Protein AF-A0A6J4SQK2-F1 (afdb_monomer_lite)

Organism: NCBI:txid349277

Radius of gyration: 15.62 Å; chains: 1; bounding box: 32×35×42 Å

Foldseek 3Di:
DVVVVVVVVVVVLVVLQVCLVPPPLPDCVQVVPDDDDVVVNVVSVVSCCPRPVDDSVVSSVLVNQCVVQPCHPRNPPHPVD

Secondary structure (DSSP, 8-state):
-HHHHHHHHHHHHHHHHHHIIIIIIIIIIIS------HHHHHHHHHHIIIII---HHHHHHHHHHHHHHTTSTT-TT-S--

pLDDT: mean 96.01, std 5.43, range [61.53, 98.69]

InterPro domains:
  IPR005804 Fatty acid desaturase domain [PF00487] (6-80)
  IPR015876 Acyl-CoA desaturase [PR00075] (26-46)
  IPR015876 Acyl-CoA desaturase [PR00075] (63-81)
  IPR015876 Acyl-CoA desaturase [PTHR11351] (7-80)

Structure (mmCIF, N/CA/C/O backbone):
data_AF-A0A6J4SQK2-F1
#
_entry.id   AF-A0A6J4SQK2-F1
#
loop_
_atom_site.group_PDB
_atom_site.id
_atom_site.type_symbol
_atom_site.label_atom_id
_atom_site.label_alt_id
_atom_site.label_comp_id
_atom_site.label_asym_id
_atom_site.label_entity_id
_atom_site.label_seq_id
_atom_site.pdbx_PDB_ins_code
_atom_site.Cartn_x
_atom_site.Cartn_y
_a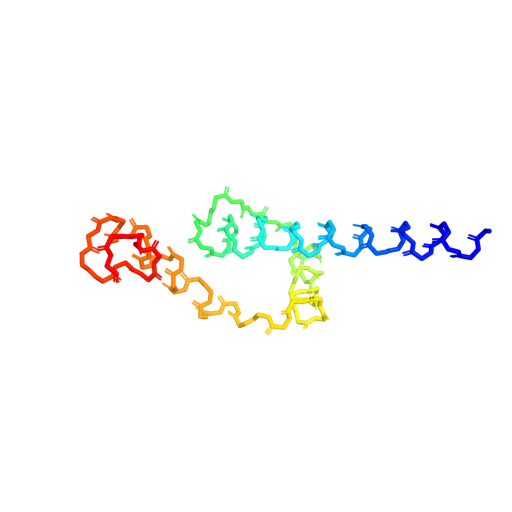tom_site.Cartn_z
_atom_site.occupancy
_atom_site.B_iso_or_equiv
_atom_site.auth_seq_id
_atom_site.auth_comp_id
_atom_site.auth_asym_id
_atom_site.auth_atom_id
_atom_site.pdbx_PDB_model_num
ATOM 1 N N . MET A 1 1 ? 15.085 -9.850 -26.301 1.00 78.19 1 MET A N 1
ATOM 2 C CA . MET A 1 1 ? 15.268 -8.556 -25.604 1.00 78.19 1 MET A CA 1
ATOM 3 C C . MET A 1 1 ? 13.939 -7.957 -25.155 1.00 78.19 1 MET A C 1
ATOM 5 O O . MET A 1 1 ? 13.827 -7.627 -23.986 1.00 78.19 1 MET A O 1
ATOM 9 N N . GLU A 1 2 ? 12.917 -7.889 -26.010 1.00 90.38 2 GLU A N 1
ATOM 10 C CA . GLU A 1 2 ? 11.598 -7.315 -25.666 1.00 90.38 2 GLU A CA 1
ATOM 11 C C . GLU A 1 2 ? 10.903 -8.004 -24.479 1.00 90.38 2 GLU A C 1
ATOM 13 O O . GLU A 1 2 ? 10.484 -7.336 -23.539 1.00 90.38 2 GLU A O 1
ATOM 18 N N . TYR A 1 3 ? 10.877 -9.341 -24.447 1.00 96.00 3 TYR A N 1
ATOM 19 C CA . TYR A 1 3 ? 10.312 -10.091 -23.316 1.00 96.00 3 TYR A CA 1
ATOM 20 C C . TYR A 1 3 ? 11.039 -9.831 -21.992 1.00 96.00 3 TYR A C 1
ATOM 22 O O . TYR A 1 3 ? 10.404 -9.727 -20.948 1.00 96.00 3 TYR A O 1
ATOM 30 N N . LEU A 1 4 ? 12.366 -9.680 -22.031 1.00 97.25 4 LEU A N 1
ATOM 31 C CA . LEU A 1 4 ? 13.155 -9.361 -20.841 1.00 97.25 4 LEU A CA 1
ATOM 32 C C . LEU A 1 4 ? 12.784 -7.974 -20.303 1.00 97.25 4 LEU A C 1
ATOM 34 O O . LEU A 1 4 ? 12.590 -7.815 -19.101 1.00 97.25 4 LEU A O 1
ATOM 38 N N . VAL A 1 5 ? 12.629 -6.988 -21.192 1.00 97.75 5 VAL A N 1
ATOM 39 C CA . VAL A 1 5 ? 12.177 -5.641 -20.818 1.00 97.75 5 VAL A CA 1
ATOM 40 C C . VAL A 1 5 ? 10.774 -5.690 -20.214 1.00 97.75 5 VAL A C 1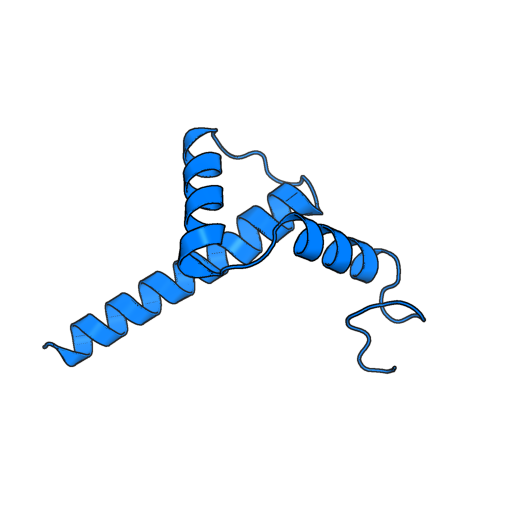
ATOM 42 O O . VAL A 1 5 ? 10.561 -5.112 -19.152 1.00 97.75 5 VAL A O 1
ATOM 45 N N . ALA A 1 6 ? 9.838 -6.421 -20.827 1.00 97.81 6 ALA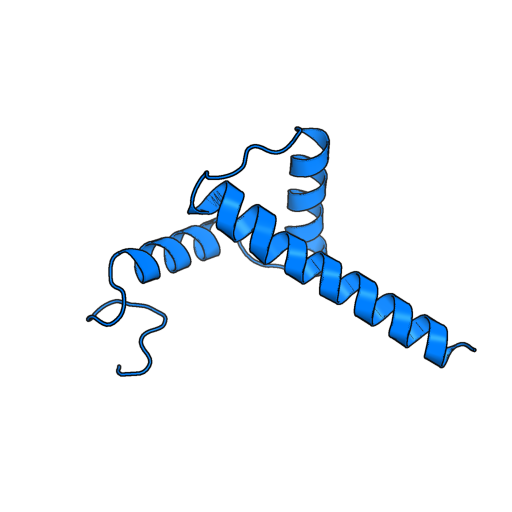 A N 1
ATOM 46 C CA . ALA A 1 6 ? 8.478 -6.561 -20.307 1.00 97.81 6 ALA A CA 1
ATOM 47 C C . ALA A 1 6 ? 8.454 -7.171 -18.895 1.00 97.81 6 ALA A C 1
ATOM 49 O O . ALA A 1 6 ? 7.763 -6.656 -18.015 1.00 97.81 6 ALA A O 1
ATOM 50 N N . VAL A 1 7 ? 9.253 -8.216 -18.650 1.00 98.19 7 VAL A N 1
ATOM 51 C CA . VAL A 1 7 ? 9.380 -8.834 -17.321 1.00 98.19 7 VAL A CA 1
ATOM 52 C C . VAL A 1 7 ? 9.939 -7.841 -16.305 1.00 98.19 7 VAL A C 1
ATOM 54 O O . VAL A 1 7 ? 9.373 -7.693 -15.225 1.00 98.19 7 VAL A O 1
ATOM 57 N N . ILE A 1 8 ? 11.007 -7.116 -16.646 1.00 98.44 8 ILE A N 1
ATOM 58 C CA . ILE A 1 8 ? 11.612 -6.127 -15.742 1.00 98.44 8 ILE A CA 1
ATOM 59 C C . ILE A 1 8 ? 10.614 -5.015 -15.402 1.00 98.44 8 ILE A C 1
ATOM 61 O O . ILE A 1 8 ? 10.473 -4.654 -14.233 1.00 98.44 8 ILE A O 1
ATOM 65 N N . VAL A 1 9 ? 9.893 -4.496 -16.398 1.00 97.94 9 VAL A N 1
ATOM 66 C CA . VAL A 1 9 ? 8.868 -3.465 -16.190 1.00 97.94 9 VAL A CA 1
ATOM 67 C C . VAL A 1 9 ? 7.740 -3.995 -15.305 1.00 97.94 9 VAL A C 1
ATOM 69 O O . VAL A 1 9 ? 7.359 -3.328 -14.344 1.00 97.94 9 VAL A O 1
ATOM 72 N N . GLY A 1 10 ? 7.247 -5.207 -15.570 1.00 97.81 10 GLY A N 1
ATOM 73 C CA . GLY A 1 10 ? 6.211 -5.839 -14.754 1.00 97.81 10 GLY A CA 1
ATOM 74 C C . GLY A 1 10 ? 6.636 -6.007 -13.293 1.00 97.81 10 GLY A C 1
ATOM 75 O O . GLY A 1 10 ? 5.879 -5.656 -12.384 1.00 97.81 10 GLY A O 1
ATOM 76 N N . LEU A 1 11 ? 7.867 -6.465 -13.053 1.00 98.31 11 LEU A N 1
ATOM 77 C CA . LEU A 1 11 ? 8.425 -6.600 -11.704 1.00 98.31 11 LEU A CA 1
ATOM 78 C C . LEU A 1 11 ? 8.569 -5.242 -11.007 1.00 98.31 11 LEU A C 1
ATOM 80 O O . LEU A 1 11 ? 8.185 -5.107 -9.846 1.00 98.31 11 LEU A O 1
ATOM 84 N N . ALA A 1 12 ? 9.064 -4.223 -11.713 1.00 98.19 12 ALA A N 1
ATOM 85 C CA . ALA A 1 12 ? 9.223 -2.882 -11.159 1.00 98.19 12 ALA A CA 1
ATOM 86 C C . ALA A 1 12 ? 7.873 -2.266 -10.750 1.00 98.19 12 ALA A C 1
ATOM 88 O O . ALA A 1 12 ? 7.746 -1.736 -9.644 1.00 98.19 12 ALA A O 1
ATOM 89 N N . LEU A 1 13 ? 6.849 -2.383 -11.602 1.00 97.75 13 LEU A N 1
ATOM 90 C CA . LEU A 1 13 ? 5.499 -1.897 -11.303 1.00 97.75 13 LEU A CA 1
ATOM 91 C C . LEU A 1 13 ? 4.861 -2.665 -10.137 1.00 97.75 13 LEU A C 1
ATOM 93 O O . LEU A 1 13 ? 4.286 -2.048 -9.239 1.00 97.75 13 LEU A O 1
ATOM 97 N N . SER A 1 14 ? 5.021 -3.991 -10.101 1.00 97.38 14 SER A N 1
ATOM 98 C CA . SER A 1 14 ? 4.506 -4.837 -9.012 1.00 97.38 14 SER A CA 1
ATOM 99 C C . SER A 1 14 ? 5.150 -4.487 -7.670 1.00 97.38 14 SER A C 1
ATOM 101 O O . SER A 1 14 ? 4.469 -4.370 -6.645 1.00 97.38 14 SER A O 1
ATOM 103 N N . GLN A 1 15 ? 6.464 -4.254 -7.673 1.00 98.25 15 GLN A N 1
ATOM 104 C CA . GLN A 1 15 ? 7.186 -3.845 -6.475 1.00 98.25 15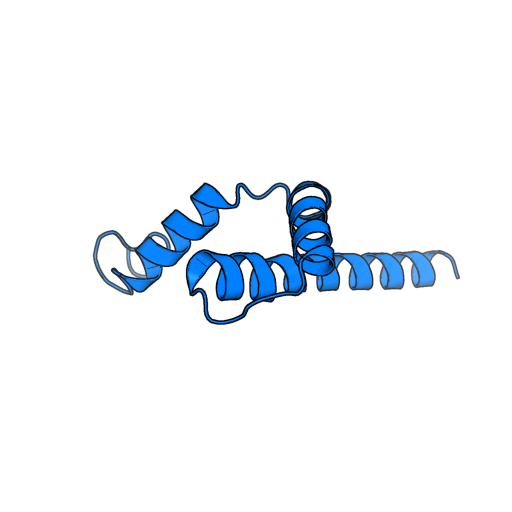 GLN A CA 1
ATOM 105 C C . GLN A 1 15 ? 6.744 -2.456 -6.009 1.00 98.25 15 GLN A C 1
ATOM 107 O O . GLN A 1 15 ? 6.566 -2.231 -4.812 1.00 98.25 15 GLN A O 1
ATOM 112 N N . LEU A 1 16 ? 6.510 -1.531 -6.941 1.00 98.06 16 LEU A N 1
ATOM 113 C CA . LEU A 1 16 ? 6.015 -0.200 -6.616 1.00 98.06 16 LEU A CA 1
ATOM 114 C C . LEU A 1 16 ? 4.606 -0.242 -6.000 1.00 98.06 16 LEU A C 1
ATOM 116 O O . LEU A 1 16 ? 4.374 0.398 -4.973 1.00 98.06 16 LEU A O 1
ATOM 120 N N . ALA A 1 17 ? 3.691 -1.041 -6.557 1.00 98.06 17 ALA A N 1
ATOM 121 C CA . ALA A 1 17 ? 2.356 -1.260 -5.990 1.00 98.06 17 ALA A CA 1
ATOM 122 C C . ALA A 1 17 ? 2.418 -1.886 -4.581 1.00 98.06 17 ALA A C 1
ATOM 124 O O . ALA A 1 17 ? 1.704 -1.463 -3.662 1.00 98.06 17 ALA A O 1
ATOM 125 N N . THR A 1 18 ? 3.334 -2.836 -4.376 1.00 98.12 18 THR A N 1
ATOM 126 C CA . THR A 1 18 ? 3.601 -3.435 -3.059 1.00 98.12 18 THR A CA 1
ATOM 127 C C . THR A 1 18 ? 4.101 -2.392 -2.060 1.00 98.12 18 THR A C 1
ATOM 129 O O . THR A 1 18 ? 3.628 -2.340 -0.922 1.00 98.12 18 THR A O 1
ATOM 132 N N . LEU A 1 19 ? 5.025 -1.518 -2.467 1.00 98.12 19 LEU A N 1
ATOM 133 C CA . LEU A 1 19 ? 5.538 -0.444 -1.612 1.00 98.12 19 LEU A CA 1
ATOM 134 C C . LEU A 1 19 ? 4.446 0.565 -1.244 1.00 98.12 19 LEU A C 1
ATOM 136 O O . LEU A 1 19 ? 4.366 0.972 -0.086 1.00 98.12 19 LEU A O 1
ATOM 140 N N . ILE A 1 20 ? 3.567 0.922 -2.180 1.00 98.44 20 ILE A N 1
ATOM 141 C CA . ILE A 1 20 ? 2.411 1.784 -1.898 1.00 98.44 20 ILE A CA 1
ATOM 142 C C . ILE A 1 20 ? 1.515 1.148 -0.829 1.00 98.44 20 ILE A C 1
ATOM 144 O O . ILE A 1 20 ? 1.174 1.795 0.163 1.00 98.44 20 ILE A O 1
ATOM 148 N N . THR A 1 21 ? 1.183 -0.133 -0.975 1.00 98.31 21 THR A N 1
ATOM 149 C CA . THR A 1 21 ? 0.303 -0.824 -0.023 1.00 98.31 21 THR A CA 1
ATOM 150 C C . THR A 1 21 ? 0.956 -0.951 1.356 1.00 98.31 21 THR A C 1
ATOM 152 O O . THR A 1 21 ? 0.366 -0.590 2.373 1.00 98.31 21 THR A O 1
ATOM 155 N N . THR A 1 22 ? 2.211 -1.397 1.408 1.00 98.31 22 THR A N 1
ATOM 156 C CA . THR A 1 22 ? 2.906 -1.706 2.670 1.00 98.31 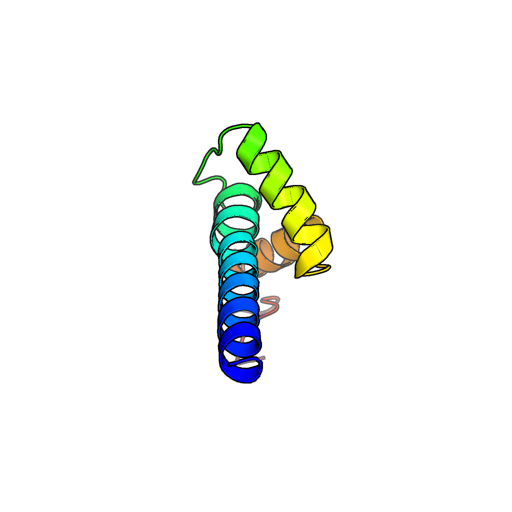22 THR A CA 1
ATOM 157 C C . THR A 1 22 ? 3.443 -0.476 3.403 1.00 98.31 22 THR A C 1
ATOM 159 O O . THR A 1 22 ? 3.408 -0.429 4.633 1.00 98.31 22 THR A O 1
ATOM 162 N N . VAL A 1 23 ? 3.948 0.533 2.692 1.00 98.25 23 VAL A N 1
ATOM 163 C CA . VAL A 1 23 ? 4.499 1.746 3.311 1.00 98.25 23 VAL A CA 1
ATOM 164 C C . VAL A 1 23 ? 3.406 2.785 3.487 1.00 98.25 23 VAL A C 1
ATOM 166 O O . VAL A 1 23 ? 3.225 3.298 4.589 1.00 98.25 23 VAL A O 1
ATOM 169 N N . TYR A 1 24 ? 2.662 3.103 2.429 1.00 98.44 24 TYR A N 1
ATOM 170 C CA . TYR A 1 24 ? 1.732 4.225 2.470 1.00 98.44 24 TYR A CA 1
ATOM 171 C C . TYR A 1 24 ? 0.376 3.851 3.081 1.00 98.44 24 TYR A C 1
ATOM 173 O O . TYR A 1 24 ? 0.008 4.408 4.116 1.00 98.44 24 TYR A O 1
ATOM 181 N N . LEU A 1 25 ? -0.354 2.892 2.504 1.00 98.62 25 LEU A N 1
ATOM 182 C CA . LEU A 1 25 ? -1.690 2.529 3.006 1.00 98.62 25 LEU A CA 1
ATOM 183 C C . LEU A 1 25 ? -1.625 1.913 4.413 1.00 98.62 25 LEU A C 1
ATOM 185 O O . LEU A 1 25 ? -2.344 2.330 5.327 1.00 98.62 25 LEU A O 1
ATOM 189 N N . HIS A 1 26 ? -0.702 0.976 4.612 1.00 98.69 26 HIS A N 1
ATOM 190 C CA . HIS A 1 26 ? -0.543 0.266 5.874 1.00 98.69 26 HIS A CA 1
ATOM 191 C C . HIS A 1 26 ? 0.153 1.126 6.946 1.00 98.69 26 HIS A C 1
ATOM 193 O O . HIS A 1 26 ? -0.471 1.542 7.925 1.00 98.69 26 HIS A O 1
ATOM 199 N N . ARG A 1 27 ? 1.441 1.451 6.781 1.00 98.69 27 ARG A N 1
ATOM 200 C CA . ARG A 1 27 ? 2.225 2.085 7.860 1.00 98.69 27 ARG A CA 1
ATOM 201 C C . ARG A 1 27 ? 1.909 3.567 8.064 1.00 98.69 27 ARG A C 1
ATOM 203 O O . ARG A 1 27 ? 1.775 4.002 9.206 1.00 98.69 27 ARG A O 1
ATOM 210 N N . VAL A 1 28 ? 1.761 4.347 6.991 1.00 98.56 28 VAL A N 1
ATOM 211 C CA . VAL A 1 28 ? 1.494 5.794 7.102 1.00 98.56 28 VAL A CA 1
ATOM 212 C C . VAL A 1 28 ? 0.027 6.064 7.433 1.00 98.56 28 VAL A C 1
ATOM 214 O O . VAL A 1 28 ? -0.258 6.728 8.429 1.00 98.56 28 VAL A O 1
ATOM 217 N N . LEU A 1 29 ? -0.919 5.571 6.628 1.00 98.44 29 LEU A N 1
ATOM 218 C CA . LEU A 1 29 ? -2.330 5.929 6.806 1.00 98.44 29 LEU A CA 1
ATOM 219 C C . LEU A 1 29 ? -3.015 5.137 7.920 1.00 98.44 29 LEU A C 1
ATOM 221 O O . LEU A 1 29 ? -3.754 5.734 8.711 1.00 98.44 29 LEU A O 1
ATOM 225 N N . SER A 1 30 ? -2.779 3.825 8.005 1.00 98.62 30 SER A N 1
ATOM 226 C CA . SER A 1 30 ? -3.488 2.980 8.974 1.00 98.62 30 SER A CA 1
ATOM 227 C C . SER A 1 30 ? -2.886 3.081 10.366 1.00 98.62 30 SER A C 1
ATOM 229 O O . SER A 1 30 ? -3.612 3.464 11.289 1.00 98.62 30 SER A O 1
ATOM 231 N N . HIS A 1 31 ? -1.578 2.845 10.495 1.00 98.44 31 HIS A N 1
ATOM 232 C CA . HIS A 1 31 ? -0.888 2.823 11.792 1.00 98.44 31 HIS A CA 1
ATOM 233 C C . HIS A 1 31 ? -0.233 4.139 12.203 1.00 98.44 31 HIS A C 1
ATOM 235 O O . HIS A 1 31 ? 0.113 4.291 13.370 1.00 98.44 31 HIS A O 1
ATOM 241 N N . ARG A 1 32 ? -0.057 5.093 11.278 1.00 97.44 32 ARG A N 1
ATOM 242 C CA . ARG A 1 32 ? 0.642 6.365 11.540 1.00 97.44 32 ARG A CA 1
ATOM 243 C C . ARG A 1 32 ? 2.050 6.178 12.129 1.00 97.44 32 ARG A C 1
ATOM 245 O O . ARG A 1 32 ? 2.520 7.027 12.879 1.00 97.44 32 ARG A O 1
ATOM 252 N N . SER A 1 33 ? 2.732 5.086 11.781 1.00 97.94 33 SER A N 1
ATOM 253 C CA . SER A 1 33 ? 4.055 4.733 12.319 1.00 97.94 33 SER A CA 1
ATOM 254 C C . SER A 1 33 ? 5.219 5.371 11.555 1.00 97.94 33 SER A C 1
ATOM 256 O O . SER A 1 33 ? 6.344 5.396 12.045 1.00 97.94 33 SER A O 1
ATOM 258 N N . ILE A 1 34 ? 4.960 5.902 10.357 1.00 97.75 34 ILE A N 1
ATOM 259 C CA . ILE A 1 34 ? 5.948 6.565 9.501 1.00 97.75 34 ILE A CA 1
ATOM 260 C C . ILE A 1 34 ? 5.395 7.922 9.059 1.00 97.75 34 ILE A C 1
ATOM 262 O O . ILE A 1 34 ? 4.235 8.027 8.656 1.00 97.75 34 ILE A O 1
ATOM 266 N N . ARG A 1 35 ? 6.244 8.955 9.064 1.00 97.75 35 ARG A N 1
ATOM 267 C CA . ARG A 1 35 ? 5.965 10.250 8.430 1.00 97.75 35 ARG A CA 1
ATOM 268 C C . ARG A 1 35 ? 6.836 10.407 7.188 1.00 97.75 35 ARG A C 1
ATOM 270 O O . ARG A 1 35 ? 8.056 10.457 7.291 1.00 97.75 35 ARG A O 1
ATOM 277 N N . LEU A 1 36 ? 6.209 10.496 6.019 1.00 97.56 36 LEU A N 1
ATOM 278 C CA . LEU A 1 36 ? 6.912 10.694 4.751 1.00 97.56 36 LEU A CA 1
ATOM 279 C C . LEU A 1 36 ? 7.112 12.182 4.448 1.00 97.56 36 LEU A C 1
ATOM 281 O O . LEU A 1 36 ? 6.313 13.033 4.852 1.00 97.56 36 LEU A O 1
ATOM 285 N N . HIS A 1 37 ? 8.156 12.485 3.676 1.00 98.38 37 HIS A N 1
ATOM 286 C CA . HIS A 1 37 ? 8.337 13.805 3.079 1.00 98.38 37 HIS A CA 1
ATOM 287 C C . HIS A 1 37 ? 7.136 14.148 2.169 1.00 98.38 37 HIS A C 1
ATOM 289 O O . HIS A 1 37 ? 6.668 13.263 1.447 1.00 98.38 37 HIS A O 1
ATOM 295 N N . PRO A 1 38 ? 6.642 15.404 2.129 1.00 98.19 38 PRO A N 1
ATOM 296 C CA . PRO A 1 38 ? 5.444 15.768 1.362 1.00 98.19 38 PRO A CA 1
ATOM 297 C C . PRO A 1 38 ? 5.474 15.363 -0.118 1.00 98.19 38 PRO A C 1
ATOM 299 O O . PRO A 1 38 ? 4.473 14.871 -0.635 1.00 98.19 38 PRO A O 1
ATOM 302 N N . ALA A 1 39 ? 6.627 15.498 -0.782 1.00 98.31 39 ALA A N 1
ATOM 303 C CA . ALA A 1 39 ? 6.791 15.071 -2.174 1.00 98.31 39 ALA A CA 1
ATOM 304 C C . ALA A 1 39 ? 6.556 13.559 -2.349 1.00 98.31 39 ALA A C 1
ATOM 306 O O . ALA A 1 39 ? 5.847 13.134 -3.259 1.00 98.31 39 ALA A O 1
ATOM 307 N N . LEU A 1 40 ? 7.081 12.750 -1.424 1.00 98.06 40 LEU A N 1
ATOM 308 C CA . LEU A 1 40 ? 6.891 11.304 -1.441 1.00 98.06 40 LEU A CA 1
ATOM 309 C C . LEU A 1 40 ? 5.443 10.931 -1.105 1.00 98.06 40 LEU A C 1
ATOM 311 O O . LEU A 1 40 ? 4.885 10.032 -1.723 1.00 98.06 40 LEU A O 1
ATOM 315 N N . THR A 1 41 ? 4.793 11.660 -0.195 1.00 98.00 41 THR A N 1
ATOM 316 C CA . THR A 1 41 ? 3.356 11.499 0.070 1.00 98.00 41 THR A CA 1
ATOM 317 C C . THR A 1 41 ? 2.525 11.744 -1.190 1.00 98.00 41 THR A C 1
ATOM 319 O O . THR A 1 41 ? 1.609 10.975 -1.470 1.00 98.00 41 THR A O 1
ATOM 322 N N . MET A 1 42 ? 2.838 12.782 -1.973 1.00 98.06 42 MET A N 1
ATOM 323 C CA . MET A 1 42 ? 2.128 13.052 -3.227 1.00 98.06 42 MET A CA 1
ATOM 324 C C . MET A 1 42 ? 2.341 11.932 -4.251 1.00 98.06 42 MET A C 1
ATOM 326 O O . MET A 1 42 ? 1.373 11.449 -4.836 1.00 98.06 42 MET A O 1
ATOM 330 N N . PHE A 1 43 ? 3.585 11.470 -4.404 1.00 98.25 43 PHE A N 1
ATOM 331 C CA . PHE A 1 43 ? 3.910 10.337 -5.268 1.00 98.25 43 PHE A CA 1
ATOM 332 C C . PHE A 1 43 ? 3.133 9.074 -4.873 1.00 98.25 43 PHE A C 1
ATOM 334 O O . PHE A 1 43 ? 2.523 8.439 -5.729 1.00 98.25 43 PHE A O 1
ATOM 341 N N . MET A 1 44 ? 3.068 8.747 -3.579 1.00 98.12 44 MET A N 1
ATOM 342 C CA . MET A 1 44 ? 2.318 7.585 -3.091 1.00 98.12 44 MET A CA 1
ATOM 343 C C . MET A 1 44 ? 0.809 7.717 -3.334 1.00 98.12 44 MET A C 1
ATOM 345 O O . MET A 1 44 ? 0.165 6.737 -3.704 1.00 98.12 44 MET A O 1
ATOM 349 N N . ARG A 1 45 ? 0.233 8.920 -3.183 1.00 97.31 45 ARG A N 1
ATOM 350 C CA . ARG A 1 45 ? -1.189 9.179 -3.489 1.00 97.31 45 ARG A CA 1
ATOM 351 C C . ARG A 1 45 ? -1.497 8.951 -4.963 1.00 97.31 45 ARG A C 1
ATOM 353 O O . ARG A 1 45 ? -2.441 8.233 -5.281 1.00 97.31 45 ARG A O 1
ATOM 360 N N . PHE A 1 46 ? -0.687 9.533 -5.843 1.00 97.50 46 PHE A N 1
ATOM 361 C CA . PHE A 1 46 ? -0.827 9.355 -7.285 1.00 97.50 46 PHE A CA 1
ATOM 362 C C . PHE A 1 46 ? -0.632 7.888 -7.690 1.00 97.50 46 PHE A C 1
ATOM 364 O O . PHE A 1 46 ? -1.452 7.331 -8.415 1.00 97.50 46 PHE A O 1
ATOM 371 N N . GLY A 1 47 ? 0.403 7.238 -7.155 1.00 97.81 47 GLY A N 1
ATOM 372 C CA . GLY A 1 47 ? 0.674 5.825 -7.394 1.00 97.81 47 GLY A CA 1
ATOM 373 C C . GLY A 1 47 ? -0.459 4.917 -6.917 1.00 97.81 47 GLY A C 1
ATOM 374 O O . GLY A 1 47 ? -0.807 3.976 -7.619 1.00 97.81 47 GLY A O 1
ATOM 375 N N . THR A 1 48 ? -1.088 5.213 -5.773 1.00 98.19 48 THR A N 1
ATOM 376 C CA . THR A 1 48 ? -2.255 4.451 -5.289 1.00 98.19 48 THR A CA 1
ATOM 377 C C . THR A 1 48 ? -3.384 4.486 -6.319 1.00 98.19 48 THR A C 1
ATOM 379 O O . THR A 1 48 ? -3.919 3.437 -6.676 1.00 98.19 48 THR A O 1
ATOM 382 N N . TRP A 1 49 ? -3.698 5.673 -6.847 1.00 95.75 49 TRP A N 1
ATOM 383 C CA . TRP A 1 49 ? -4.724 5.839 -7.876 1.00 95.75 49 TRP A CA 1
ATOM 384 C C . TRP A 1 49 ? -4.376 5.086 -9.168 1.00 95.75 49 TRP A C 1
ATOM 386 O O . TRP A 1 49 ? -5.185 4.288 -9.639 1.00 95.75 49 TRP A O 1
ATOM 396 N N . MET A 1 50 ? -3.162 5.282 -9.691 1.00 96.44 50 MET A N 1
ATOM 397 C CA . MET A 1 50 ? -2.748 4.742 -10.991 1.00 96.44 50 MET A CA 1
ATOM 398 C C . MET A 1 50 ? -2.463 3.238 -10.998 1.00 96.44 50 MET A C 1
ATOM 400 O O . MET A 1 50 ? -2.747 2.579 -11.992 1.00 96.44 50 MET A O 1
ATOM 404 N N . LEU A 1 51 ? -1.850 2.698 -9.940 1.00 96.38 51 LEU A N 1
ATOM 405 C CA . LEU A 1 51 ? -1.298 1.335 -9.949 1.00 96.38 51 LEU A CA 1
ATOM 406 C C . LEU A 1 51 ? -2.160 0.317 -9.210 1.00 96.38 51 LEU A C 1
ATOM 408 O O . LEU A 1 51 ? -2.014 -0.876 -9.446 1.00 96.38 51 LEU A O 1
ATOM 412 N N . THR A 1 52 ? -3.011 0.769 -8.287 1.00 94.56 52 THR A N 1
ATOM 413 C CA . THR A 1 52 ? -3.788 -0.143 -7.431 1.00 94.56 52 THR A CA 1
ATOM 414 C C . THR A 1 52 ? -5.292 0.045 -7.566 1.00 94.56 52 THR A C 1
ATOM 416 O O . THR A 1 52 ? -6.041 -0.888 -7.302 1.00 94.56 52 THR A O 1
ATOM 419 N N . SER A 1 53 ? -5.740 1.255 -7.923 1.00 93.62 53 SER A N 1
ATOM 420 C CA . SER A 1 53 ? -7.155 1.656 -7.910 1.00 93.62 53 SER A CA 1
ATOM 421 C C . SER A 1 53 ? -7.865 1.438 -6.559 1.00 93.62 53 SER A C 1
ATOM 423 O O . SER A 1 53 ? -9.090 1.476 -6.486 1.00 93.62 53 SER A O 1
ATOM 425 N N . ILE A 1 54 ? -7.107 1.251 -5.472 1.00 96.81 54 ILE A N 1
ATOM 426 C CA . ILE A 1 54 ? -7.631 1.043 -4.120 1.00 96.81 54 ILE A CA 1
ATOM 427 C C . ILE A 1 54 ? -8.164 2.366 -3.562 1.00 96.81 54 ILE A C 1
ATOM 429 O O . ILE A 1 54 ? -7.478 3.389 -3.605 1.00 96.81 54 ILE A O 1
ATOM 433 N N . SER A 1 55 ? -9.353 2.329 -2.952 1.00 97.88 55 SER A N 1
ATOM 434 C CA . SER A 1 55 ? -9.879 3.411 -2.109 1.00 97.88 55 SER A CA 1
ATOM 435 C C . SER A 1 55 ? -9.094 3.465 -0.790 1.00 97.88 55 SER A C 1
ATOM 437 O O . SER A 1 55 ? -9.250 2.569 0.047 1.00 97.88 55 SER A O 1
ATOM 439 N N . PRO A 1 56 ? -8.262 4.500 -0.531 1.00 98.12 56 PRO A N 1
ATOM 440 C CA . PRO A 1 56 ? -7.430 4.525 0.675 1.00 98.12 56 PRO A CA 1
ATOM 441 C C . PRO A 1 56 ? -8.262 4.549 1.958 1.00 98.12 56 PRO A C 1
ATOM 443 O O . PRO A 1 56 ? -7.862 3.992 2.975 1.00 98.12 56 PRO A O 1
ATOM 446 N N . ARG A 1 57 ? -9.435 5.193 1.915 1.00 98.12 57 ARG A N 1
ATOM 447 C CA . ARG A 1 57 ? -10.332 5.310 3.068 1.00 98.12 57 ARG A CA 1
ATOM 448 C C . ARG A 1 57 ? -10.903 3.954 3.474 1.00 98.12 57 ARG A C 1
ATOM 450 O O . ARG A 1 57 ? -10.901 3.638 4.659 1.00 98.12 57 ARG A O 1
ATOM 457 N N . GLU A 1 58 ? -11.388 3.182 2.506 1.00 98.19 58 GLU A N 1
ATOM 458 C CA . GLU A 1 58 ? -11.943 1.848 2.758 1.00 98.19 58 GLU A CA 1
ATOM 459 C C . GLU A 1 58 ? -10.857 0.884 3.209 1.00 98.19 58 GLU A C 1
ATOM 461 O O . GLU A 1 58 ? -11.037 0.220 4.225 1.00 98.19 58 GLU A O 1
ATOM 466 N N . TRP A 1 59 ? -9.702 0.889 2.536 1.00 98.31 59 TRP A N 1
ATOM 467 C CA . TRP A 1 59 ? -8.573 0.040 2.913 1.00 98.31 59 TRP A CA 1
ATOM 468 C C . TRP A 1 59 ? -8.158 0.278 4.368 1.00 98.31 59 TRP A C 1
ATOM 470 O O . TRP A 1 59 ? -8.071 -0.659 5.152 1.00 98.31 59 TRP A O 1
ATOM 480 N N . VAL A 1 60 ? -7.989 1.544 4.768 1.00 98.62 60 VAL A N 1
ATOM 481 C CA . VAL A 1 60 ? -7.633 1.907 6.150 1.00 98.62 60 VAL A CA 1
ATOM 482 C C . VAL A 1 60 ? -8.723 1.500 7.144 1.00 98.62 60 VAL A C 1
ATOM 484 O O . VAL A 1 60 ? -8.405 1.070 8.252 1.00 98.62 60 VAL A O 1
ATOM 487 N N . ALA A 1 61 ? -10.002 1.649 6.786 1.00 98.31 61 ALA A N 1
ATOM 488 C CA . ALA A 1 61 ? -11.112 1.273 7.657 1.00 98.31 61 ALA A CA 1
ATOM 489 C C . ALA A 1 61 ? -11.169 -0.246 7.880 1.00 98.31 61 ALA A C 1
ATOM 491 O O . ALA A 1 61 ? -11.241 -0.684 9.027 1.00 98.31 61 ALA A O 1
ATOM 492 N N . VAL A 1 62 ? -11.079 -1.033 6.803 1.00 98.06 62 VAL A N 1
ATOM 493 C CA . VAL A 1 62 ? -11.056 -2.504 6.841 1.00 98.06 62 VAL A CA 1
ATOM 494 C C . VAL A 1 62 ? -9.836 -2.997 7.611 1.00 98.06 62 VAL A C 1
ATOM 496 O O . VAL A 1 62 ? -9.986 -3.778 8.545 1.00 98.06 62 VAL A O 1
ATOM 499 N N . HIS A 1 63 ? -8.650 -2.464 7.309 1.00 98.31 63 HIS A N 1
ATOM 500 C CA . HIS A 1 63 ? -7.405 -2.841 7.982 1.00 98.31 63 HIS A CA 1
ATOM 501 C C . HIS A 1 63 ? -7.456 -2.567 9.490 1.00 98.31 63 HIS A C 1
ATOM 503 O O . HIS A 1 63 ? -7.073 -3.403 10.305 1.00 98.31 63 HIS A O 1
ATOM 509 N N . ARG A 1 64 ? -7.988 -1.407 9.895 1.00 98.19 64 ARG A N 1
ATOM 510 C CA . ARG A 1 64 ? -8.188 -1.092 11.319 1.00 98.19 64 ARG A CA 1
ATOM 511 C C . ARG A 1 64 ? -9.251 -1.970 11.972 1.00 98.19 64 ARG A C 1
ATOM 513 O O . ARG A 1 64 ? -9.097 -2.302 13.143 1.00 98.19 64 ARG A O 1
ATOM 520 N N . LYS A 1 65 ? -10.310 -2.340 11.245 1.00 97.69 65 LYS A N 1
ATOM 521 C CA . LYS A 1 65 ? -11.326 -3.274 11.744 1.00 97.69 65 LYS A CA 1
ATOM 522 C C . LYS A 1 65 ? -10.705 -4.645 12.005 1.00 97.69 65 LYS A C 1
ATOM 524 O O . LYS A 1 65 ? -10.874 -5.148 13.106 1.00 97.69 65 LYS A O 1
ATOM 529 N N . HIS A 1 66 ? -9.931 -5.174 11.058 1.00 97.19 66 HIS A N 1
ATOM 530 C CA . HIS A 1 66 ? -9.174 -6.416 11.233 1.00 97.19 66 HIS A CA 1
ATOM 531 C C . HIS A 1 66 ? -8.297 -6.369 12.490 1.00 97.19 66 HIS A C 1
ATOM 533 O O . HIS A 1 66 ? -8.445 -7.204 13.368 1.00 97.19 66 HIS A O 1
ATOM 539 N N . HIS A 1 67 ? -7.484 -5.324 12.674 1.00 96.75 67 HIS A N 1
ATOM 540 C CA . HIS A 1 67 ? -6.660 -5.213 13.886 1.00 96.75 67 HIS A CA 1
ATOM 541 C C . HIS A 1 67 ? -7.452 -5.118 15.200 1.00 96.75 67 HIS A C 1
ATOM 543 O O . HIS A 1 67 ? -6.969 -5.587 16.226 1.00 96.75 67 HIS A O 1
ATOM 549 N N . ASN A 1 68 ? -8.634 -4.496 15.195 1.00 96.88 68 ASN A N 1
ATOM 550 C CA . ASN A 1 68 ? -9.460 -4.357 16.398 1.00 96.88 68 ASN A CA 1
ATOM 551 C C . ASN A 1 68 ? -10.246 -5.630 16.740 1.00 96.88 68 ASN A C 1
ATOM 553 O O . ASN A 1 68 ? -10.594 -5.819 17.903 1.00 96.88 68 ASN A O 1
ATOM 557 N N . PHE A 1 69 ? -10.553 -6.457 15.739 1.00 96.00 69 PHE A N 1
ATOM 558 C CA . PHE A 1 69 ? -11.387 -7.653 15.871 1.00 96.00 69 PHE A CA 1
ATOM 559 C C . PHE A 1 69 ? -10.647 -8.937 15.473 1.00 96.00 69 PHE A C 1
ATOM 561 O O . PHE A 1 69 ? -11.308 -9.924 15.203 1.00 96.00 69 PHE A O 1
ATOM 568 N N . SER A 1 70 ? -9.310 -8.937 15.435 1.00 94.44 70 SER A N 1
ATOM 569 C CA . SER A 1 70 ? -8.510 -10.065 14.930 1.00 94.44 70 SER A CA 1
ATOM 570 C C . SER A 1 70 ? -8.978 -11.392 15.511 1.00 94.44 70 SER A C 1
ATOM 572 O O . SER A 1 70 ? -9.076 -11.530 16.733 1.00 94.44 70 SER A O 1
ATOM 574 N N . ASP A 1 71 ? -9.258 -12.346 14.625 1.00 91.38 71 ASP A N 1
ATOM 575 C CA . ASP A 1 71 ? -9.647 -13.719 14.971 1.00 91.38 71 ASP A CA 1
ATOM 576 C C . ASP A 1 71 ? -10.929 -13.833 15.822 1.00 91.38 71 ASP A C 1
ATOM 578 O O . ASP A 1 71 ? -11.180 -14.861 16.456 1.00 91.38 71 ASP A O 1
ATOM 582 N N . VAL A 1 72 ? -11.772 -12.794 15.827 1.00 91.81 72 VAL A N 1
ATOM 583 C CA . VAL A 1 72 ? -13.109 -12.814 16.435 1.00 91.81 72 VAL A CA 1
ATOM 584 C C . VAL A 1 72 ? -14.179 -12.313 15.460 1.00 91.81 72 VAL A C 1
ATOM 586 O O . VAL A 1 72 ? -13.890 -11.816 14.370 1.00 91.81 72 VAL A O 1
ATOM 589 N N . GLU A 1 73 ? -15.448 -12.465 15.847 1.00 92.81 73 GLU A N 1
ATOM 590 C CA . GLU A 1 73 ? -16.596 -12.021 15.053 1.00 92.81 73 GLU A CA 1
ATOM 591 C C . GLU A 1 73 ? -16.449 -10.553 14.618 1.00 92.81 73 GLU A C 1
ATOM 593 O O . GLU A 1 73 ? -16.149 -9.662 15.419 1.00 92.81 73 GLU A O 1
ATOM 598 N N . GLY A 1 74 ? -16.691 -10.298 13.333 1.00 91.12 74 GLY A N 1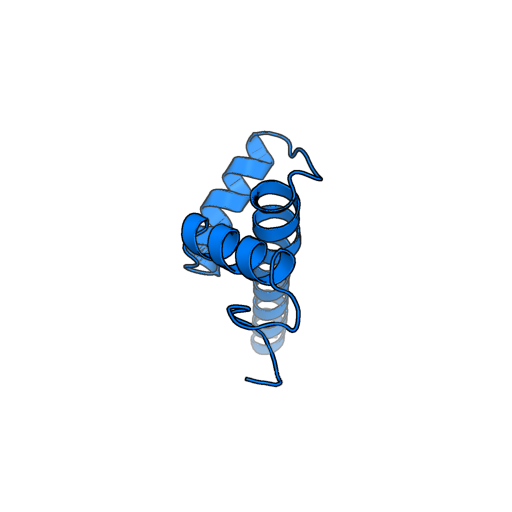
ATOM 599 C CA . GLY A 1 74 ? -16.540 -8.979 12.731 1.00 91.12 74 GLY A CA 1
ATOM 600 C C . GLY A 1 74 ? -15.170 -8.682 12.108 1.00 91.12 74 GLY A C 1
ATOM 601 O O . GLY A 1 74 ? -15.074 -7.656 11.420 1.00 91.12 74 GLY A O 1
ATOM 602 N N . ASP A 1 75 ? -14.154 -9.535 12.260 1.00 96.12 75 ASP A N 1
ATOM 603 C CA . ASP A 1 75 ? -12.921 -9.444 11.469 1.00 96.12 75 ASP A CA 1
ATOM 604 C C . ASP A 1 75 ? -13.206 -9.693 9.974 1.00 96.12 75 ASP A C 1
ATOM 606 O O . ASP A 1 75 ? -13.644 -10.784 9.612 1.00 96.12 75 ASP A O 1
ATOM 610 N N . PRO A 1 76 ? -12.952 -8.725 9.072 1.00 93.31 76 PRO A N 1
ATOM 611 C CA . PRO A 1 76 ? -13.131 -8.929 7.633 1.00 93.31 76 PRO A CA 1
ATOM 612 C C . PRO A 1 76 ? -12.161 -9.953 7.012 1.00 93.31 76 PRO A C 1
ATOM 614 O O . PRO A 1 76 ? -12.302 -10.261 5.827 1.00 93.31 76 PRO A O 1
ATOM 617 N N . HIS A 1 77 ? -11.158 -10.428 7.757 1.00 92.50 77 HIS A N 1
ATOM 618 C CA . HIS A 1 77 ? -10.126 -11.356 7.291 1.00 92.50 77 HIS A CA 1
ATOM 619 C C . HIS A 1 77 ? -9.992 -12.616 8.157 1.00 92.50 77 HIS A C 1
ATOM 621 O O . HIS A 1 77 ? -9.005 -13.338 8.002 1.00 92.50 77 HIS A O 1
ATOM 627 N N . SER A 1 78 ? -10.957 -12.899 9.042 1.00 90.31 78 SER A N 1
ATOM 628 C CA . SER A 1 78 ? -10.933 -14.145 9.813 1.00 90.31 78 SER A CA 1
ATOM 629 C C . SER A 1 78 ? -10.936 -15.349 8.862 1.00 90.31 78 SER A C 1
ATOM 631 O O . SER A 1 78 ? -11.735 -15.385 7.930 1.00 90.31 78 SER A O 1
ATOM 633 N N . PRO A 1 79 ? -10.067 -16.351 9.067 1.00 85.62 79 PRO A N 1
ATOM 634 C CA . PRO A 1 79 ? -10.105 -17.590 8.293 1.00 85.62 79 PRO A CA 1
ATOM 635 C C . PRO A 1 79 ? -11.127 -18.596 8.845 1.00 85.62 79 PRO A C 1
ATOM 637 O O . PRO A 1 79 ? -11.364 -19.635 8.230 1.00 85.62 79 PRO A O 1
ATOM 640 N N . HIS A 1 80 ? -11.666 -18.336 10.039 1.00 77.38 80 HIS A N 1
ATOM 641 C CA . HIS A 1 80 ? -12.523 -19.256 10.785 1.00 77.38 80 HIS A CA 1
ATOM 642 C C . HIS A 1 80 ? -14.021 -18.994 10.588 1.00 77.38 80 HIS A C 1
ATOM 644 O O . HIS A 1 80 ? -14.832 -19.831 10.987 1.00 77.38 80 HIS A O 1
ATOM 650 N N . ILE A 1 81 ? -14.372 -17.847 10.005 1.00 61.53 81 ILE A N 1
ATOM 651 C CA . ILE A 1 81 ? -15.736 -17.355 9.783 1.00 61.53 81 ILE A CA 1
ATOM 652 C C . ILE A 1 81 ? -15.815 -16.886 8.333 1.00 61.53 81 ILE A C 1
ATOM 654 O O . ILE A 1 81 ? -16.781 -17.274 7.640 1.00 61.53 81 ILE A O 1
#

Sequence (81 aa):
MEYLVAVIVGLALSQLATLITTVYLHRVLSHRSIRLHPALTMFMRFGTWMLTSISPREWVAVHRKHHNFSDVEGDPHSPHI